Protein AF-A0A5R8YIN3-F1 (afdb_monomer_lite)

Radius of gyration: 15.57 Å; chains: 1; bounding box: 37×32×40 Å

Foldseek 3Di:
DADEEEDQADPDLVVLLVCLVPPVRHAEYEQEQDPAQQRHYPRRLLCLVSCVVSRHHYAAEGAYAECDDGTHHPQALVSLLVSLVSSQVSCVVSVPDQAAEHEYEYEDDDDDDPSNLSSLLSNQLNCLPPHSYHYEYEYAEPNVQVSSQVSCPVSCVVRVGDYHYHYPHD

InterPro domains:
  IPR015020 Rv2525c-like, glycoside hydrolase-like domain [PF08924] (24-153)
  IPR017853 Glycoside hydrolase superfamily [SSF51445] (3-149)

pLDDT: mean 93.73, std 7.0, range [52.59, 98.88]

Organism: NCBI:txid2200763

Sequence (170 aa):
MFVGFDRYGYPGDGLMQSLWNSVSDLTFVCLYLAPAPSHPNQSWMDAVPALQSMGWGLVPTYVGQQVIGNGSHTVTAEQGVADAANASTLASAAQLASGSVLYLDIENGGRMPDNQVDYVTAWIREIHSNSDYWAGVYCSRSKTAKQVADAAADVVTETGHDVATWCTGR

Secondary structure (DSSP, 8-state):
--EEE--SS---HHHHHHHHHH-TTEEEEEEE-SSBTTB---TTGGGHHHHHHHT-EEEEEEE---SSSSS----SHHHHHHHHHHHHHHHHHTTPPTT-EEEEEE---SSPPHHHHHHHHHHHHHHHHHSSSEEEEEESSHHHHHHHHHHHHHHHHHHS---EEEE---

Structure (mmCIF, N/CA/C/O backbone):
data_AF-A0A5R8YIN3-F1
#
_entry.id   AF-A0A5R8YIN3-F1
#
loop_
_atom_site.group_PDB
_atom_site.id
_atom_site.type_symbol
_atom_site.label_atom_id
_atom_site.label_alt_id
_atom_site.label_comp_id
_atom_site.label_asym_id
_atom_site.label_entity_id
_atom_site.label_seq_id
_atom_site.pdbx_PDB_ins_code
_atom_site.Cartn_x
_atom_site.Cartn_y
_atom_site.Cartn_z
_atom_site.occupancy
_atom_site.B_iso_or_equiv
_atom_site.auth_seq_id
_atom_site.auth_comp_id
_atom_site.auth_asym_id
_atom_site.auth_atom_id
_atom_site.pdbx_PDB_model_num
ATOM 1 N N . MET A 1 1 ? 4.266 -22.339 -2.161 1.00 70.44 1 MET A N 1
ATOM 2 C CA . MET A 1 1 ? 5.074 -21.257 -1.562 1.00 70.44 1 M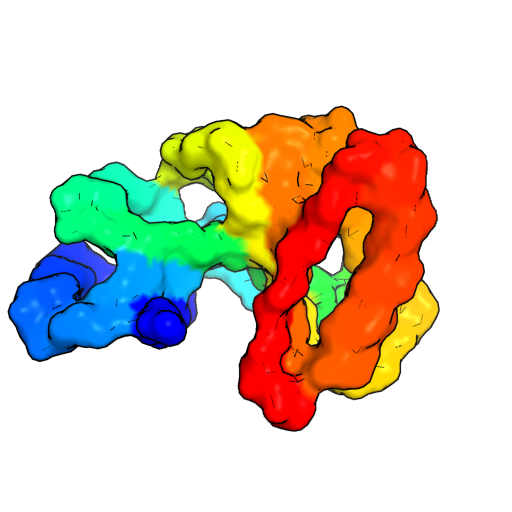ET A CA 1
ATOM 3 C C . MET A 1 1 ? 5.559 -20.402 -2.713 1.00 70.44 1 MET A C 1
ATOM 5 O O . MET A 1 1 ? 6.051 -20.981 -3.669 1.00 70.44 1 MET A O 1
ATOM 9 N N . PHE A 1 2 ? 5.348 -19.091 -2.659 1.00 85.75 2 PHE A N 1
ATOM 10 C CA . PHE A 1 2 ? 5.824 -18.145 -3.672 1.00 85.75 2 PHE A CA 1
ATOM 11 C C . PHE A 1 2 ? 7.000 -17.369 -3.083 1.00 85.75 2 PHE A C 1
ATOM 13 O O . PHE A 1 2 ? 6.957 -17.039 -1.896 1.00 85.75 2 PHE A O 1
ATOM 20 N N . VAL A 1 3 ? 8.039 -17.101 -3.874 1.00 91.88 3 VAL A N 1
ATOM 21 C CA . VAL A 1 3 ? 9.185 -16.289 -3.443 1.00 91.88 3 VAL A CA 1
ATOM 22 C C . VAL A 1 3 ? 9.150 -14.960 -4.182 1.00 91.88 3 VAL A C 1
ATOM 24 O O . VAL A 1 3 ? 8.798 -14.893 -5.361 1.00 91.88 3 VAL A O 1
ATOM 27 N N . GLY A 1 4 ? 9.509 -13.901 -3.474 1.00 93.75 4 GLY A N 1
ATOM 28 C CA . GLY A 1 4 ? 9.623 -12.563 -4.021 1.00 93.75 4 GLY A CA 1
ATOM 29 C C . GLY A 1 4 ? 10.687 -11.772 -3.284 1.00 93.75 4 GLY A C 1
ATOM 30 O O . GLY A 1 4 ? 11.385 -12.308 -2.419 1.00 93.75 4 GLY A O 1
ATOM 31 N N . PHE A 1 5 ? 10.822 -10.503 -3.646 1.00 95.12 5 PHE A N 1
ATOM 32 C CA . PHE A 1 5 ? 11.777 -9.598 -3.020 1.00 95.12 5 PHE A CA 1
ATOM 33 C C . PHE A 1 5 ? 11.249 -8.165 -2.988 1.00 95.12 5 PHE A C 1
ATOM 35 O O . PHE A 1 5 ? 10.332 -7.799 -3.723 1.00 95.12 5 PHE A O 1
ATOM 42 N N . ASP A 1 6 ? 11.880 -7.345 -2.162 1.00 95.00 6 ASP A N 1
ATOM 43 C CA . ASP A 1 6 ? 11.737 -5.898 -2.148 1.00 95.00 6 ASP A CA 1
ATOM 44 C C . ASP A 1 6 ? 13.111 -5.238 -2.312 1.00 95.00 6 ASP A C 1
ATOM 46 O O . ASP A 1 6 ? 14.162 -5.846 -2.082 1.00 95.00 6 ASP A O 1
ATOM 50 N N . ARG A 1 7 ? 13.111 -3.983 -2.763 1.00 96.06 7 ARG A N 1
ATOM 51 C CA . ARG A 1 7 ? 14.261 -3.086 -2.640 1.00 96.06 7 ARG A CA 1
ATOM 52 C C . ARG A 1 7 ? 13.810 -1.637 -2.762 1.00 96.06 7 ARG A C 1
ATOM 54 O O . ARG A 1 7 ? 12.832 -1.327 -3.436 1.00 96.06 7 ARG A O 1
ATOM 61 N N . TYR A 1 8 ? 14.608 -0.740 -2.194 1.00 96.25 8 TYR A N 1
ATOM 62 C CA . TYR A 1 8 ? 14.266 0.676 -2.058 1.00 96.25 8 TYR A CA 1
ATOM 63 C C . TYR A 1 8 ? 13.842 1.397 -3.354 1.00 96.25 8 TYR A C 1
ATOM 65 O O . TYR A 1 8 ? 12.935 2.211 -3.320 1.00 96.25 8 TYR A O 1
ATOM 73 N N . GLY A 1 9 ? 14.490 1.144 -4.493 1.00 97.31 9 GLY A N 1
ATOM 74 C CA . GLY A 1 9 ? 14.129 1.781 -5.768 1.00 97.31 9 GLY A CA 1
ATOM 75 C C . GLY A 1 9 ? 13.913 0.754 -6.867 1.00 97.31 9 GLY A C 1
ATOM 76 O O . GLY A 1 9 ? 14.248 -0.414 -6.693 1.00 97.31 9 GLY A O 1
ATOM 77 N N . TYR A 1 10 ? 13.424 1.171 -8.024 1.00 98.06 10 TYR A N 1
ATOM 78 C CA . TYR A 1 10 ? 13.337 0.310 -9.195 1.00 98.06 10 TYR A CA 1
ATOM 79 C C . TYR A 1 10 ? 14.729 0.087 -9.804 1.00 98.06 10 TYR A C 1
ATOM 81 O O . TYR A 1 10 ? 15.504 1.041 -9.919 1.00 98.06 10 TYR A O 1
ATOM 89 N N . PRO A 1 11 ? 15.139 -1.158 -10.115 1.00 97.81 11 PRO A N 1
ATOM 90 C CA . PRO A 1 11 ? 16.485 -1.410 -10.636 1.00 97.81 11 PRO A CA 1
ATOM 91 C C . PRO A 1 11 ? 16.596 -1.248 -12.154 1.00 97.81 11 PRO A C 1
ATOM 93 O O . PRO A 1 11 ? 17.700 -1.354 -12.686 1.00 97.81 11 PRO A O 1
ATOM 96 N N . GLY A 1 12 ? 15.478 -1.000 -12.838 1.00 98.19 12 GLY A N 1
ATOM 97 C CA . GLY A 1 12 ? 15.398 -0.973 -14.291 1.00 98.19 12 GLY A CA 1
ATOM 98 C C . GLY A 1 12 ? 15.002 -2.324 -14.887 1.00 98.19 12 GLY A C 1
ATOM 99 O O . GLY A 1 12 ? 15.340 -3.392 -14.362 1.00 98.19 12 GLY A O 1
ATOM 100 N N . ASP A 1 13 ? 14.330 -2.256 -16.032 1.00 98.38 13 ASP A N 1
ATOM 101 C CA . ASP A 1 13 ? 13.749 -3.393 -16.749 1.00 98.38 13 ASP A CA 1
ATOM 102 C C . ASP A 1 13 ? 14.772 -4.491 -17.047 1.00 98.38 13 ASP A C 1
ATOM 104 O O . ASP A 1 13 ? 14.473 -5.674 -16.922 1.00 98.38 13 ASP A O 1
ATOM 108 N N . GLY A 1 14 ? 16.009 -4.117 -17.394 1.00 98.12 14 GLY A N 1
ATOM 109 C CA . GLY A 1 14 ? 17.063 -5.075 -17.732 1.00 98.12 14 GLY A CA 1
ATOM 110 C C . GLY A 1 14 ? 17.420 -6.015 -16.577 1.00 98.12 14 GLY A C 1
ATOM 111 O O . GLY A 1 14 ? 17.599 -7.218 -16.797 1.00 98.12 14 GLY A O 1
ATOM 112 N N . LEU A 1 15 ? 17.480 -5.502 -15.339 1.00 97.50 15 LEU A N 1
ATOM 113 C CA . LEU A 1 15 ? 17.718 -6.355 -14.172 1.00 97.50 15 LEU A CA 1
ATOM 114 C C . LEU A 1 15 ? 16.481 -7.200 -13.860 1.00 97.50 15 LEU A C 1
ATOM 116 O O . LEU A 1 15 ? 16.623 -8.392 -13.607 1.00 97.50 15 LEU A O 1
ATOM 120 N N . MET A 1 16 ? 15.283 -6.613 -13.928 1.00 98.00 16 MET A N 1
ATOM 121 C CA . MET A 1 16 ? 14.031 -7.336 -13.676 1.00 98.00 16 MET A CA 1
ATOM 122 C C . MET A 1 16 ? 13.826 -8.494 -14.657 1.00 98.00 16 MET A C 1
ATOM 124 O O . MET A 1 16 ? 13.485 -9.599 -14.241 1.00 98.00 16 MET A O 1
ATOM 128 N N . GLN A 1 17 ? 14.111 -8.275 -15.941 1.00 97.75 17 GLN A N 1
ATOM 129 C CA . GLN A 1 17 ? 14.054 -9.304 -16.975 1.00 97.75 17 GLN A CA 1
ATOM 130 C C . GLN A 1 17 ? 15.111 -10.389 -16.753 1.00 97.75 17 GLN A C 1
ATOM 132 O O . GLN A 1 17 ? 14.831 -11.573 -16.941 1.00 97.75 17 GLN A O 1
ATOM 137 N N . SER A 1 18 ? 16.324 -9.998 -16.346 1.00 97.25 18 SER A N 1
ATOM 138 C CA . SER A 1 18 ? 17.390 -10.954 -16.036 1.00 97.25 18 SER A CA 1
ATOM 139 C C . SER A 1 18 ? 16.988 -11.853 -14.869 1.00 97.25 18 SER A C 1
ATOM 141 O O . SER A 1 18 ? 17.080 -13.069 -14.998 1.00 97.25 18 SER A O 1
ATOM 143 N N . LEU A 1 19 ? 16.470 -11.271 -13.781 1.00 96.31 19 LEU A N 1
ATOM 144 C CA . LEU A 1 19 ? 15.990 -12.011 -12.612 1.00 96.31 19 LEU A CA 1
ATOM 145 C C . LEU A 1 19 ? 14.858 -12.975 -12.971 1.00 96.31 19 LEU A C 1
ATOM 147 O O . LEU A 1 19 ? 14.928 -14.140 -12.586 1.00 96.31 19 LEU A O 1
ATOM 151 N N . TRP A 1 20 ? 13.874 -12.515 -13.748 1.00 95.62 20 TRP A N 1
ATOM 152 C CA . TRP A 1 20 ? 12.762 -13.346 -14.214 1.00 95.62 20 TRP A CA 1
ATOM 153 C C . TRP A 1 20 ? 13.242 -14.570 -15.006 1.00 95.62 20 TRP A C 1
ATOM 155 O O . TRP A 1 20 ? 12.746 -15.677 -14.829 1.00 95.62 20 TRP A O 1
ATOM 165 N N . ASN A 1 21 ? 14.257 -14.387 -15.852 1.00 95.19 21 ASN A N 1
ATOM 166 C CA . ASN A 1 21 ? 14.794 -15.464 -16.680 1.00 95.19 21 ASN A CA 1
ATOM 167 C C . ASN A 1 21 ? 15.743 -16.400 -15.918 1.00 95.19 21 ASN A C 1
ATOM 169 O O . ASN A 1 21 ? 15.880 -17.563 -16.297 1.00 95.19 21 ASN A O 1
ATOM 173 N N . SER A 1 22 ? 16.453 -15.900 -14.900 1.00 94.19 22 SER A N 1
ATOM 174 C CA . SER A 1 22 ? 17.545 -16.638 -14.253 1.00 94.19 22 SER A CA 1
ATOM 175 C C . SER A 1 22 ? 17.193 -17.254 -12.901 1.00 94.19 22 SER A C 1
ATOM 177 O O . SER A 1 22 ? 17.938 -18.114 -12.435 1.00 94.19 22 SER A O 1
ATOM 179 N N . VAL A 1 23 ? 16.119 -16.811 -12.239 1.00 90.31 23 VAL A N 1
ATOM 180 C CA . VAL A 1 23 ? 15.758 -17.264 -10.887 1.00 90.31 23 VAL A CA 1
ATOM 181 C C . VAL A 1 23 ? 14.345 -17.845 -10.893 1.00 90.31 23 VAL A C 1
ATOM 183 O O . VAL A 1 23 ? 13.371 -17.120 -10.726 1.00 90.31 23 VAL A O 1
ATOM 186 N N . SER A 1 24 ? 14.241 -19.168 -11.060 1.00 81.06 24 SER A N 1
ATOM 187 C CA . SER A 1 24 ? 12.970 -19.881 -11.286 1.00 81.06 24 SER A CA 1
ATOM 188 C C . SER A 1 24 ? 11.907 -19.695 -10.203 1.00 81.06 24 SER A C 1
ATOM 190 O O . SER A 1 24 ? 10.725 -19.878 -10.476 1.00 81.06 24 SER A O 1
ATOM 192 N N . ASP A 1 25 ? 12.319 -19.363 -8.981 1.00 88.94 25 ASP A N 1
ATOM 193 C CA . ASP A 1 25 ? 11.422 -19.335 -7.825 1.00 88.94 25 ASP A CA 1
ATOM 194 C C . ASP A 1 25 ? 10.902 -17.920 -7.521 1.00 88.94 25 ASP A C 1
ATOM 196 O O . ASP A 1 25 ? 9.945 -17.771 -6.755 1.00 88.94 25 ASP A O 1
ATOM 200 N N . LEU A 1 26 ? 11.505 -16.878 -8.115 1.00 93.81 26 LEU A N 1
ATOM 201 C CA . LEU A 1 26 ? 11.050 -15.499 -7.951 1.00 93.81 26 LEU A CA 1
ATOM 202 C C . LEU A 1 26 ? 9.825 -15.244 -8.824 1.00 93.81 26 LEU A C 1
ATOM 204 O O . LEU A 1 26 ? 9.869 -15.346 -10.044 1.00 93.81 26 LEU A O 1
ATOM 208 N N . THR A 1 27 ? 8.726 -14.889 -8.171 1.00 94.81 27 THR A N 1
ATOM 209 C CA . THR A 1 27 ? 7.401 -14.788 -8.795 1.00 94.81 27 THR A CA 1
ATOM 210 C C . THR A 1 27 ? 6.721 -13.454 -8.533 1.00 94.81 27 THR A C 1
ATOM 212 O O . THR A 1 27 ? 5.840 -13.071 -9.297 1.00 94.81 27 THR A O 1
ATOM 215 N N . PHE A 1 28 ? 7.127 -12.722 -7.491 1.00 96.19 28 PHE A N 1
ATOM 216 C CA . PHE A 1 28 ? 6.564 -11.412 -7.181 1.00 96.19 28 PHE A CA 1
ATOM 217 C C . PHE A 1 28 ? 7.605 -10.413 -6.672 1.00 96.19 28 PHE A C 1
ATOM 219 O O . PHE A 1 28 ? 8.693 -10.789 -6.230 1.00 96.19 28 PHE A O 1
ATOM 226 N N . VAL A 1 29 ? 7.246 -9.133 -6.711 1.00 96.88 29 VAL A N 1
ATOM 227 C CA . VAL A 1 29 ? 8.041 -8.028 -6.168 1.00 96.88 29 VAL A CA 1
ATOM 228 C C . VAL A 1 29 ? 7.162 -7.081 -5.352 1.00 96.88 29 VAL A C 1
ATOM 230 O O . VAL A 1 29 ? 6.000 -6.854 -5.700 1.00 96.88 29 VAL A O 1
ATOM 233 N N . CYS A 1 30 ? 7.707 -6.517 -4.272 1.00 96.38 30 CYS A N 1
ATOM 234 C CA . CYS A 1 30 ? 7.078 -5.380 -3.601 1.00 96.38 30 CYS A CA 1
ATOM 235 C C . CYS A 1 30 ? 7.123 -4.155 -4.514 1.00 96.38 30 CYS A C 1
ATOM 237 O O . CYS A 1 30 ? 8.196 -3.679 -4.885 1.00 96.38 30 CYS A O 1
ATOM 239 N N . LEU A 1 31 ? 5.948 -3.636 -4.847 1.00 97.81 31 LEU A N 1
ATOM 240 C CA . LEU A 1 31 ? 5.771 -2.404 -5.594 1.00 97.81 31 LEU A CA 1
ATOM 241 C C . LEU A 1 31 ? 5.504 -1.276 -4.596 1.00 97.81 31 LEU A C 1
ATOM 243 O O . LEU A 1 31 ? 4.385 -1.145 -4.101 1.00 97.81 31 LEU A O 1
ATOM 247 N N . TYR A 1 32 ? 6.512 -0.457 -4.299 1.00 98.25 32 TYR A N 1
ATOM 248 C CA . TYR A 1 32 ? 6.307 0.675 -3.399 1.00 98.25 32 TYR A CA 1
ATOM 249 C C . TYR A 1 32 ? 5.426 1.749 -4.048 1.00 98.25 32 TYR A C 1
ATOM 251 O O . TYR A 1 32 ? 5.782 2.324 -5.078 1.00 98.25 32 TYR A O 1
ATOM 259 N N . LEU A 1 33 ? 4.283 2.021 -3.418 1.00 98.62 33 LEU A N 1
ATOM 260 C CA . LEU A 1 33 ? 3.415 3.149 -3.738 1.00 98.62 33 LEU A CA 1
ATOM 261 C C . LEU A 1 33 ? 4.011 4.402 -3.102 1.00 98.62 33 LEU A C 1
ATOM 263 O O . LEU A 1 33 ? 4.202 4.453 -1.886 1.00 98.62 33 LEU A O 1
ATOM 267 N N . ALA A 1 34 ? 4.319 5.404 -3.920 1.00 98.06 34 ALA A N 1
ATOM 268 C CA . ALA A 1 34 ? 4.998 6.608 -3.468 1.00 98.06 34 ALA A CA 1
ATOM 269 C C . ALA A 1 34 ? 4.552 7.855 -4.254 1.00 98.06 34 ALA A C 1
ATOM 271 O O . ALA A 1 34 ? 4.189 7.739 -5.418 1.00 98.06 34 ALA A O 1
ATOM 272 N N . PRO A 1 35 ? 4.630 9.063 -3.669 1.00 97.94 35 PRO A N 1
ATOM 273 C CA . PRO A 1 35 ? 5.223 9.361 -2.368 1.00 97.94 35 PRO A CA 1
ATOM 274 C C . PRO A 1 35 ? 4.345 8.895 -1.198 1.00 97.94 35 PRO A C 1
ATOM 276 O O . PRO A 1 35 ? 3.154 9.194 -1.135 1.00 97.94 35 PRO A O 1
ATOM 279 N N . ALA A 1 36 ? 4.970 8.185 -0.260 1.00 97.62 36 ALA A N 1
ATOM 280 C CA . ALA A 1 36 ? 4.390 7.771 1.013 1.00 97.62 36 ALA A CA 1
ATOM 281 C C . ALA A 1 36 ? 5.175 8.410 2.179 1.00 97.62 36 ALA A C 1
ATOM 283 O O . ALA A 1 36 ? 6.348 8.762 1.998 1.00 97.62 36 ALA A O 1
ATOM 284 N N . PRO A 1 37 ? 4.581 8.543 3.381 1.00 96.56 37 PRO A N 1
ATOM 285 C CA . PRO A 1 37 ? 5.184 9.246 4.513 1.00 96.56 37 PRO A CA 1
ATOM 286 C C . PRO A 1 37 ? 6.595 8.780 4.869 1.00 96.56 37 PRO A C 1
ATOM 288 O O . PRO A 1 37 ? 7.453 9.600 5.189 1.00 96.56 37 PRO A O 1
ATOM 291 N N . SER A 1 38 ? 6.843 7.472 4.786 1.00 97.19 38 SER A N 1
ATOM 292 C CA . SER A 1 38 ? 8.137 6.870 5.119 1.00 97.19 38 SER A CA 1
ATOM 293 C C . SER A 1 38 ? 8.860 6.292 3.896 1.00 97.19 38 SER A C 1
ATOM 295 O O . SER A 1 38 ? 9.882 5.623 4.045 1.00 97.19 38 SER A O 1
ATOM 297 N N . HIS A 1 39 ? 8.374 6.569 2.678 1.00 96.81 39 HIS A N 1
ATOM 298 C CA . HIS A 1 39 ? 9.017 6.153 1.430 1.00 96.81 39 HIS A CA 1
ATOM 299 C C . HIS A 1 39 ? 8.742 7.146 0.282 1.00 96.81 39 HIS A C 1
ATOM 301 O O . HIS A 1 39 ? 7.718 7.059 -0.397 1.00 96.81 39 HIS A O 1
ATOM 307 N N . PRO A 1 40 ? 9.660 8.097 0.019 1.00 96.44 40 PRO A N 1
ATOM 308 C CA . PRO A 1 40 ? 9.444 9.135 -0.992 1.00 96.44 40 PRO A CA 1
ATOM 309 C C . PRO A 1 40 ? 9.823 8.710 -2.422 1.00 96.44 40 PRO A C 1
ATOM 311 O O . PRO A 1 40 ? 9.620 9.482 -3.357 1.00 96.44 40 PRO A O 1
ATOM 314 N N . ASN A 1 41 ? 10.427 7.532 -2.611 1.00 97.25 41 ASN A N 1
ATOM 315 C CA . ASN A 1 41 ? 10.962 7.115 -3.904 1.00 97.25 41 ASN A CA 1
ATOM 316 C C . ASN A 1 41 ? 9.852 6.594 -4.833 1.00 97.25 41 ASN A C 1
ATOM 318 O O . ASN A 1 41 ? 9.244 5.571 -4.558 1.00 97.25 41 ASN A O 1
ATOM 322 N N . GLN A 1 42 ? 9.642 7.273 -5.961 1.00 97.31 42 GLN A N 1
ATOM 323 C CA . GLN A 1 42 ? 8.550 7.001 -6.909 1.00 97.31 42 GLN A CA 1
ATOM 324 C C . GLN A 1 42 ? 8.936 6.070 -8.069 1.00 97.31 42 GLN A C 1
ATOM 326 O O . GLN A 1 42 ? 8.123 5.799 -8.944 1.00 97.31 42 GLN A O 1
ATOM 331 N N . SER A 1 43 ? 10.173 5.565 -8.099 1.00 97.19 43 SER A N 1
ATOM 332 C CA . SER A 1 43 ? 10.728 4.888 -9.284 1.00 97.19 43 SER A CA 1
ATOM 333 C C . SER A 1 43 ? 10.035 3.578 -9.677 1.00 97.19 43 SER A C 1
ATOM 335 O O . SER A 1 43 ? 10.252 3.100 -10.785 1.00 97.19 43 SER A O 1
ATOM 337 N N . TRP A 1 44 ? 9.226 2.989 -8.794 1.00 98.25 44 TRP A N 1
ATOM 338 C CA . TRP A 1 44 ? 8.535 1.722 -9.038 1.00 98.25 44 TRP A CA 1
ATOM 339 C C . TRP A 1 44 ? 7.247 1.860 -9.853 1.00 98.25 44 TRP A C 1
ATOM 341 O O . TRP A 1 44 ? 6.934 0.961 -10.630 1.00 98.25 44 TRP A O 1
ATOM 351 N N . MET A 1 45 ? 6.494 2.950 -9.684 1.00 97.81 45 MET A N 1
ATOM 352 C CA . MET A 1 45 ? 5.120 3.036 -10.198 1.00 97.81 45 MET A CA 1
ATOM 353 C C . MET A 1 45 ? 5.058 3.044 -11.728 1.00 97.81 45 MET A C 1
ATOM 355 O O . MET A 1 45 ? 4.251 2.324 -12.309 1.00 97.81 45 MET A O 1
ATOM 359 N N . ASP A 1 46 ? 5.969 3.761 -12.385 1.00 96.19 46 ASP A N 1
ATOM 360 C CA . ASP A 1 46 ? 6.022 3.817 -13.852 1.00 96.19 46 ASP A CA 1
ATOM 361 C C . ASP A 1 46 ? 6.419 2.470 -14.487 1.00 96.19 46 ASP A C 1
ATOM 363 O O . ASP A 1 46 ? 6.180 2.238 -15.672 1.00 96.19 46 ASP A O 1
ATOM 367 N N . ALA A 1 47 ? 7.003 1.554 -13.706 1.00 97.38 47 ALA A N 1
ATOM 368 C CA . ALA A 1 47 ? 7.439 0.245 -14.180 1.00 97.38 47 ALA A CA 1
ATOM 369 C C . ALA A 1 47 ? 6.327 -0.817 -14.186 1.00 97.38 47 ALA A C 1
ATOM 371 O O . ALA A 1 47 ? 6.557 -1.925 -14.677 1.00 97.38 47 ALA A O 1
ATOM 372 N N . VAL A 1 48 ? 5.130 -0.520 -13.659 1.00 97.81 48 VAL A N 1
ATOM 373 C CA . VAL A 1 48 ? 4.035 -1.501 -13.545 1.00 97.81 48 VAL A CA 1
ATOM 374 C C . VAL A 1 48 ? 3.705 -2.189 -14.878 1.00 97.81 48 VAL A C 1
ATOM 376 O O . VAL A 1 48 ? 3.701 -3.425 -14.891 1.00 97.81 48 VAL A O 1
ATOM 379 N N . PRO A 1 49 ? 3.520 -1.478 -16.012 1.00 96.75 49 PRO A N 1
ATOM 380 C CA . PRO A 1 49 ? 3.210 -2.134 -17.285 1.00 96.75 49 PRO A CA 1
ATOM 381 C C . PRO A 1 49 ? 4.319 -3.086 -17.755 1.00 96.75 49 PRO A C 1
ATOM 383 O O . PRO A 1 49 ? 4.042 -4.190 -18.227 1.00 96.75 49 PRO A O 1
ATOM 386 N N . ALA A 1 50 ? 5.586 -2.687 -17.591 1.00 97.69 50 ALA A N 1
ATOM 387 C CA . ALA A 1 50 ? 6.732 -3.510 -17.965 1.00 97.69 50 ALA A CA 1
ATOM 388 C C . ALA A 1 50 ? 6.804 -4.776 -17.098 1.00 97.69 50 ALA A C 1
ATOM 390 O O . ALA A 1 50 ? 6.914 -5.881 -17.630 1.00 97.69 50 ALA A O 1
ATOM 391 N N . LEU A 1 51 ? 6.655 -4.638 -15.778 1.00 97.94 51 LEU A N 1
ATOM 392 C CA . LEU A 1 51 ? 6.665 -5.760 -14.838 1.00 97.94 51 LEU A CA 1
ATOM 393 C C . LEU A 1 51 ? 5.544 -6.766 -15.120 1.00 97.94 51 LEU A C 1
ATOM 395 O O . LEU A 1 51 ? 5.802 -7.970 -15.175 1.00 97.94 51 LEU A O 1
ATOM 399 N N . GLN A 1 52 ? 4.327 -6.279 -15.369 1.00 96.81 52 GLN A N 1
ATOM 400 C CA . GLN A 1 52 ? 3.194 -7.124 -15.750 1.00 96.81 52 GLN A CA 1
ATOM 401 C C . GLN A 1 52 ? 3.456 -7.860 -17.069 1.00 96.81 52 GLN A C 1
ATOM 403 O O . GLN A 1 52 ? 3.177 -9.053 -17.163 1.00 96.81 52 GLN A O 1
ATOM 408 N N . SER A 1 53 ? 4.047 -7.190 -18.067 1.00 97.06 53 SER A N 1
ATOM 409 C CA . SER A 1 53 ? 4.384 -7.821 -19.352 1.00 97.06 53 SER A CA 1
ATOM 410 C C . SER A 1 53 ? 5.445 -8.923 -19.232 1.00 97.06 53 SER A C 1
ATOM 412 O O . SER A 1 53 ? 5.404 -9.895 -19.983 1.00 97.06 53 SER A O 1
ATOM 414 N N . MET A 1 54 ? 6.366 -8.800 -18.268 1.00 97.00 54 MET A N 1
ATOM 415 C CA . MET A 1 54 ? 7.357 -9.836 -17.959 1.00 97.00 54 MET A CA 1
ATOM 416 C C . MET A 1 54 ? 6.726 -11.037 -17.244 1.00 97.00 54 MET A C 1
ATOM 418 O O . MET A 1 54 ? 7.234 -12.145 -17.376 1.00 97.00 54 MET A O 1
ATOM 422 N N . GLY A 1 55 ? 5.625 -10.825 -16.516 1.00 95.62 55 GLY A N 1
ATOM 423 C CA . GLY A 1 55 ? 4.932 -11.847 -15.728 1.00 95.62 55 GLY A CA 1
ATOM 424 C C . GLY A 1 55 ? 5.110 -11.714 -14.214 1.00 95.62 55 GLY A C 1
ATOM 425 O O . GLY A 1 55 ? 4.655 -12.588 -13.477 1.00 95.62 55 GLY A O 1
ATOM 426 N N . TRP A 1 56 ? 5.733 -10.633 -13.732 1.00 97.56 56 TRP A N 1
ATOM 427 C CA . TRP A 1 56 ? 5.897 -10.401 -12.297 1.00 97.56 56 TRP A CA 1
ATOM 428 C C . TRP A 1 56 ? 4.545 -10.220 -11.603 1.00 97.56 56 TRP A C 1
ATOM 430 O O . TRP A 1 56 ? 3.746 -9.360 -11.976 1.00 97.56 56 TRP A O 1
ATOM 440 N N . GLY A 1 57 ? 4.330 -10.971 -10.522 1.00 96.88 57 GLY A N 1
ATOM 441 C CA . GLY A 1 57 ? 3.341 -10.618 -9.513 1.00 96.88 57 GLY A CA 1
ATOM 442 C C . GLY A 1 57 ? 3.753 -9.333 -8.793 1.00 96.88 57 GLY A C 1
ATOM 443 O O . GLY A 1 57 ? 4.934 -9.108 -8.521 1.00 96.88 57 GLY A O 1
ATOM 444 N N . LEU A 1 58 ? 2.783 -8.486 -8.468 1.00 97.62 58 LEU A N 1
ATOM 445 C CA . LEU A 1 58 ? 3.024 -7.226 -7.771 1.00 97.62 58 LEU A CA 1
ATOM 446 C C . LEU A 1 58 ? 2.371 -7.278 -6.396 1.00 97.62 58 LEU A C 1
ATOM 448 O O . LEU A 1 58 ? 1.213 -7.674 -6.275 1.00 97.62 58 LEU A O 1
ATOM 452 N N . VAL A 1 59 ? 3.113 -6.855 -5.377 1.00 97.19 59 VAL A N 1
ATOM 453 C CA . VAL A 1 59 ? 2.601 -6.641 -4.021 1.00 97.19 59 VAL A CA 1
ATOM 454 C C . VAL A 1 59 ? 2.670 -5.141 -3.741 1.00 97.19 59 VAL A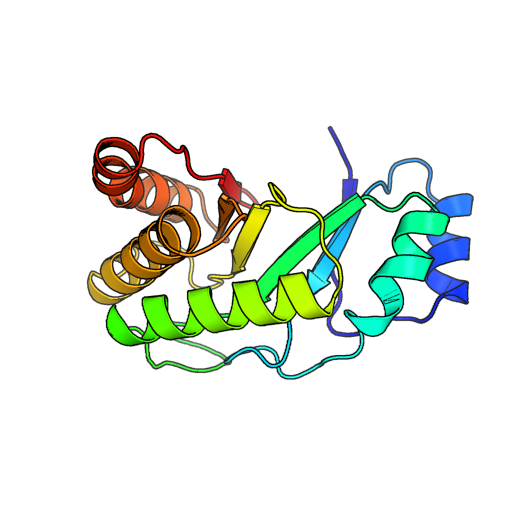 C 1
ATOM 456 O O . VAL A 1 59 ? 3.746 -4.648 -3.407 1.00 97.19 59 VAL A O 1
ATOM 459 N N . PRO A 1 60 ? 1.577 -4.388 -3.957 1.00 98.19 60 PRO A N 1
ATOM 460 C CA . PRO A 1 60 ? 1.538 -2.955 -3.695 1.00 98.19 60 PRO A CA 1
ATOM 461 C C . PRO A 1 60 ? 1.732 -2.680 -2.205 1.00 98.19 60 PRO A C 1
ATOM 463 O O . PRO A 1 60 ? 0.942 -3.139 -1.379 1.00 98.19 60 PRO A O 1
ATOM 466 N N . THR A 1 61 ? 2.767 -1.918 -1.873 1.00 98.44 61 THR A N 1
ATOM 467 C CA . THR A 1 61 ? 3.178 -1.660 -0.492 1.00 98.44 61 THR A CA 1
ATOM 468 C C . THR A 1 61 ? 3.285 -0.161 -0.254 1.00 98.44 61 THR A C 1
ATOM 470 O O . THR A 1 61 ? 4.023 0.539 -0.948 1.00 98.44 61 THR A O 1
ATOM 473 N N . TYR A 1 62 ? 2.564 0.343 0.740 1.00 98.62 62 TYR A N 1
ATOM 474 C CA . TYR A 1 62 ? 2.574 1.739 1.154 1.00 98.62 62 TYR A CA 1
ATOM 475 C C . TYR A 1 62 ? 3.286 1.872 2.501 1.00 98.62 62 TYR A C 1
ATOM 477 O O . TYR A 1 62 ? 2.797 1.387 3.523 1.00 98.62 62 TYR A O 1
ATOM 485 N N . VAL A 1 63 ? 4.445 2.538 2.517 1.00 97.69 63 VAL A N 1
ATOM 486 C CA . VAL A 1 63 ? 5.231 2.713 3.749 1.00 97.69 63 VAL A CA 1
ATOM 487 C C . VAL A 1 63 ? 4.694 3.896 4.543 1.00 97.69 63 VAL A C 1
ATOM 489 O O . VAL A 1 63 ? 5.069 5.055 4.328 1.00 97.69 63 VAL A O 1
ATOM 492 N N . GLY A 1 64 ? 3.767 3.573 5.439 1.00 95.25 64 GLY A N 1
ATOM 493 C CA . GLY A 1 64 ? 3.010 4.528 6.231 1.00 95.25 64 GLY A CA 1
ATOM 494 C C . GLY A 1 64 ? 3.781 5.098 7.419 1.00 95.25 64 GLY A C 1
ATOM 495 O O . GLY A 1 64 ? 5.017 5.142 7.460 1.00 95.25 64 GLY A O 1
ATOM 496 N N . GLN A 1 65 ? 3.022 5.559 8.403 1.00 97.62 65 GLN A N 1
ATOM 497 C CA . GLN A 1 65 ? 3.534 6.168 9.626 1.00 97.62 65 GLN A CA 1
ATOM 498 C C . GLN A 1 65 ? 4.112 5.100 10.557 1.00 97.62 65 GLN A C 1
ATOM 500 O O . GLN A 1 65 ? 3.524 4.037 10.756 1.00 97.62 65 GLN A O 1
ATOM 505 N N . GLN A 1 66 ? 5.252 5.408 11.163 1.00 96.00 66 GLN A N 1
ATOM 506 C CA . GLN A 1 66 ? 5.927 4.565 12.140 1.00 96.00 66 GLN A CA 1
ATOM 507 C C . GLN A 1 66 ? 5.772 5.196 13.527 1.00 96.00 66 GLN A C 1
ATOM 509 O O . GLN A 1 66 ? 5.865 6.405 13.690 1.00 96.00 66 GLN A O 1
ATOM 514 N N . VAL A 1 67 ? 5.569 4.397 14.564 1.00 95.12 67 VAL A N 1
ATOM 515 C CA . VAL A 1 67 ? 5.578 4.842 15.965 1.00 95.12 67 VAL A CA 1
ATOM 516 C C . VAL A 1 67 ? 6.957 5.368 16.375 1.00 95.12 67 VAL A C 1
ATOM 518 O O . VAL A 1 67 ? 7.050 6.374 17.072 1.00 95.12 67 VAL A O 1
ATOM 521 N N . ILE A 1 68 ? 8.030 4.688 15.960 1.00 93.06 68 ILE A N 1
ATOM 522 C CA . ILE A 1 68 ? 9.423 5.038 16.280 1.00 93.06 68 ILE A CA 1
ATOM 523 C C . ILE A 1 68 ? 10.366 4.683 15.126 1.00 93.06 68 ILE A C 1
ATOM 525 O O . ILE A 1 68 ? 10.021 3.909 14.235 1.00 93.06 68 ILE A O 1
ATOM 529 N N . GLY A 1 69 ? 11.609 5.159 15.205 1.00 91.44 69 GLY A N 1
ATOM 530 C CA . GLY A 1 69 ? 12.667 4.808 14.258 1.00 91.44 69 GLY A CA 1
ATOM 531 C C . GLY A 1 69 ? 12.719 5.773 13.081 1.00 91.44 69 GLY A C 1
ATOM 532 O O . GLY A 1 69 ? 12.501 6.964 13.258 1.00 91.44 69 GLY A O 1
ATOM 533 N N . ASN A 1 70 ? 13.051 5.270 11.896 1.00 90.44 70 ASN A N 1
ATOM 534 C CA . ASN A 1 70 ? 13.104 6.091 10.689 1.00 90.44 70 ASN A CA 1
ATOM 535 C C . ASN A 1 70 ? 11.704 6.254 10.083 1.00 90.44 70 ASN A C 1
ATOM 537 O O . ASN A 1 70 ? 10.905 5.321 10.126 1.00 90.44 70 ASN A O 1
ATOM 541 N N . GLY A 1 71 ? 11.454 7.398 9.446 1.00 93.38 71 GLY A N 1
ATOM 542 C CA . GLY A 1 71 ? 10.211 7.677 8.729 1.00 93.38 71 GLY A CA 1
ATOM 543 C C . GLY A 1 71 ? 9.396 8.792 9.372 1.00 93.38 71 GLY A C 1
ATOM 544 O O . GLY A 1 71 ? 9.912 9.594 10.147 1.00 93.38 71 GLY A O 1
ATOM 545 N N . SER A 1 72 ? 8.124 8.857 8.999 1.00 96.88 72 SER A N 1
ATOM 546 C CA . SER A 1 72 ? 7.160 9.803 9.558 1.00 96.88 72 SER A CA 1
ATOM 547 C C . SER A 1 72 ? 6.450 9.202 10.777 1.00 96.88 72 SER A C 1
ATOM 549 O O . SER A 1 72 ? 6.287 7.985 10.853 1.00 96.88 72 SER A O 1
ATOM 551 N N . HIS A 1 73 ? 6.025 10.045 11.726 1.00 97.25 73 HIS A N 1
ATOM 552 C CA . HIS A 1 73 ? 5.524 9.618 13.044 1.00 97.25 73 HIS A CA 1
ATOM 553 C C . HIS A 1 73 ? 4.129 10.146 13.403 1.00 97.25 73 HIS A C 1
ATOM 555 O O . HIS A 1 73 ? 3.743 10.175 14.573 1.00 97.25 73 HIS A O 1
ATOM 561 N N . THR A 1 74 ? 3.349 10.560 12.408 1.00 97.75 74 THR A N 1
ATOM 562 C CA . THR A 1 74 ? 1.982 11.058 12.603 1.00 97.75 74 THR A CA 1
ATOM 563 C C . THR A 1 74 ? 1.014 9.881 12.716 1.00 97.75 74 THR A C 1
ATOM 565 O O . THR A 1 74 ? 0.239 9.607 11.812 1.00 97.75 74 THR A O 1
ATOM 568 N N . VAL A 1 75 ? 1.085 9.127 13.811 1.00 97.38 75 VAL A N 1
ATOM 569 C CA . VAL A 1 75 ? 0.285 7.904 13.990 1.00 97.38 75 VAL A CA 1
ATOM 570 C C . VAL A 1 75 ? -1.050 8.243 14.667 1.00 97.38 75 VAL A C 1
ATOM 572 O O . VAL A 1 75 ? -1.147 8.204 15.897 1.00 97.38 75 VAL A O 1
ATOM 575 N N . THR A 1 76 ? -2.059 8.610 13.868 1.00 98.38 76 THR A N 1
ATOM 576 C CA . THR A 1 76 ? -3.445 8.889 14.307 1.00 98.38 76 THR A CA 1
ATOM 577 C C . THR A 1 76 ? -4.465 8.274 13.346 1.00 98.38 76 THR A C 1
ATOM 579 O O . THR A 1 76 ? -4.137 8.002 12.193 1.00 98.38 76 THR A O 1
ATOM 582 N N . ALA A 1 77 ? -5.717 8.091 13.776 1.00 98.44 77 ALA A N 1
ATOM 583 C CA . ALA A 1 77 ? -6.783 7.580 12.908 1.00 98.44 77 ALA A CA 1
ATOM 584 C C . ALA A 1 77 ? -7.004 8.457 11.660 1.00 98.44 77 ALA A C 1
ATOM 586 O O . ALA A 1 77 ? -7.142 7.943 10.552 1.00 98.44 77 ALA A O 1
ATOM 587 N N . GLU A 1 78 ? -6.975 9.784 11.815 1.00 98.69 78 GLU A N 1
ATOM 588 C CA . GLU A 1 78 ? -7.154 10.736 10.712 1.00 98.69 78 GLU A CA 1
ATOM 589 C C . GLU A 1 78 ? -6.048 10.588 9.664 1.00 98.69 78 GLU A C 1
ATOM 591 O O . GLU A 1 78 ? -6.317 10.630 8.463 1.00 98.69 78 GLU A O 1
ATOM 596 N N . GLN A 1 79 ? -4.807 10.364 10.107 1.00 98.75 79 GLN A N 1
ATOM 597 C CA . GLN A 1 79 ? -3.708 10.096 9.188 1.00 98.75 79 GLN A CA 1
ATOM 598 C C . GLN A 1 79 ? -3.856 8.728 8.508 1.00 98.75 79 GLN A C 1
ATOM 600 O O . GLN A 1 79 ? -3.460 8.593 7.356 1.00 98.75 79 GLN A O 1
ATOM 605 N N . GLY A 1 80 ? -4.453 7.734 9.175 1.00 98.62 80 GLY A N 1
ATOM 606 C CA . GLY A 1 80 ? -4.748 6.420 8.589 1.00 98.62 80 GLY A CA 1
ATOM 607 C C . GLY A 1 80 ? -5.714 6.513 7.412 1.00 98.62 80 GLY A C 1
ATOM 608 O O . GLY A 1 80 ? -5.455 5.928 6.361 1.00 98.62 80 GLY A O 1
ATOM 609 N N . VAL A 1 81 ? -6.765 7.329 7.551 1.00 98.81 81 VAL A N 1
ATOM 610 C CA . VAL A 1 81 ? -7.679 7.671 6.448 1.00 98.81 81 VAL A CA 1
ATOM 611 C C . VAL A 1 81 ? -6.928 8.369 5.313 1.00 98.81 81 VAL A C 1
ATOM 613 O O . VAL A 1 81 ? -7.012 7.954 4.158 1.00 98.81 81 VAL A O 1
ATOM 616 N N . ALA A 1 82 ? -6.154 9.413 5.628 1.00 98.81 82 ALA A N 1
ATOM 617 C CA . ALA A 1 82 ? -5.427 10.174 4.611 1.00 98.81 82 ALA A CA 1
ATOM 618 C C . ALA A 1 82 ? -4.420 9.306 3.835 1.00 98.81 82 ALA A C 1
ATOM 620 O O . ALA A 1 82 ? -4.305 9.419 2.613 1.00 98.81 82 ALA A O 1
ATOM 621 N N . ASP A 1 83 ? -3.719 8.415 4.534 1.00 98.81 83 ASP A N 1
ATOM 622 C CA . ASP A 1 83 ? -2.752 7.498 3.941 1.00 98.81 83 ASP A CA 1
ATOM 623 C C . ASP A 1 83 ? -3.425 6.445 3.052 1.00 98.81 83 ASP A C 1
ATOM 625 O O . ASP A 1 83 ? -2.932 6.185 1.956 1.00 98.81 83 ASP A O 1
ATOM 629 N N . ALA A 1 84 ? -4.565 5.884 3.467 1.00 98.81 84 ALA A N 1
ATOM 630 C CA . ALA A 1 84 ? -5.333 4.927 2.665 1.00 98.81 84 ALA A CA 1
ATOM 631 C C . ALA A 1 84 ? -5.894 5.549 1.379 1.00 98.81 84 ALA A C 1
ATOM 633 O O . ALA A 1 84 ? -5.799 4.955 0.298 1.00 98.81 84 ALA A O 1
ATOM 634 N N . ALA A 1 85 ? -6.414 6.776 1.463 1.00 98.81 85 ALA A N 1
ATOM 635 C CA . ALA A 1 85 ? -6.877 7.520 0.295 1.00 98.81 85 ALA A CA 1
ATOM 636 C C . ALA A 1 85 ? -5.722 7.836 -0.675 1.00 98.81 85 ALA A C 1
ATOM 638 O O . ALA A 1 85 ? -5.859 7.678 -1.895 1.0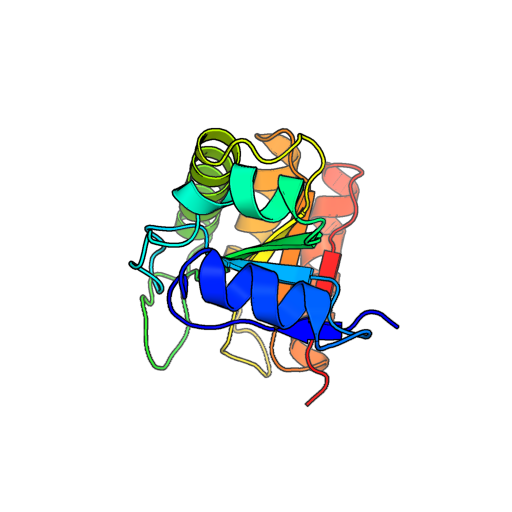0 98.81 85 ALA A O 1
ATOM 639 N N . ASN A 1 86 ? -4.556 8.226 -0.144 1.00 98.88 86 ASN A N 1
ATOM 640 C CA . ASN A 1 86 ? -3.357 8.444 -0.953 1.00 98.88 86 ASN A CA 1
ATOM 641 C C . ASN A 1 86 ? -2.900 7.143 -1.628 1.00 98.88 86 ASN A C 1
ATOM 643 O O . ASN A 1 86 ? -2.695 7.120 -2.838 1.00 98.88 86 ASN A O 1
ATOM 647 N N . ALA A 1 87 ? -2.815 6.038 -0.886 1.00 98.88 87 ALA A N 1
ATOM 648 C CA . ALA A 1 87 ? -2.436 4.739 -1.434 1.00 98.88 87 ALA A CA 1
ATOM 649 C C . ALA A 1 87 ? -3.380 4.275 -2.551 1.00 98.88 87 ALA A C 1
ATOM 651 O O . ALA A 1 87 ? -2.909 3.828 -3.593 1.00 98.88 87 ALA A O 1
ATOM 652 N N . SER A 1 88 ? -4.692 4.446 -2.375 1.00 98.75 88 SER A N 1
ATOM 653 C CA . SER A 1 88 ? -5.695 4.131 -3.402 1.00 98.75 88 SER A CA 1
ATOM 654 C C . SER A 1 88 ? -5.514 4.986 -4.660 1.00 98.75 88 SER A C 1
ATOM 656 O O . SER A 1 88 ? -5.571 4.478 -5.780 1.00 98.75 88 SER A O 1
ATOM 658 N N . THR A 1 89 ? -5.226 6.280 -4.485 1.00 98.62 89 THR A N 1
ATOM 659 C CA . THR A 1 89 ? -4.945 7.205 -5.595 1.00 98.62 89 THR A CA 1
ATOM 660 C C . THR A 1 89 ? -3.686 6.792 -6.357 1.00 98.62 89 THR A C 1
ATOM 662 O O . THR A 1 89 ? -3.693 6.733 -7.586 1.00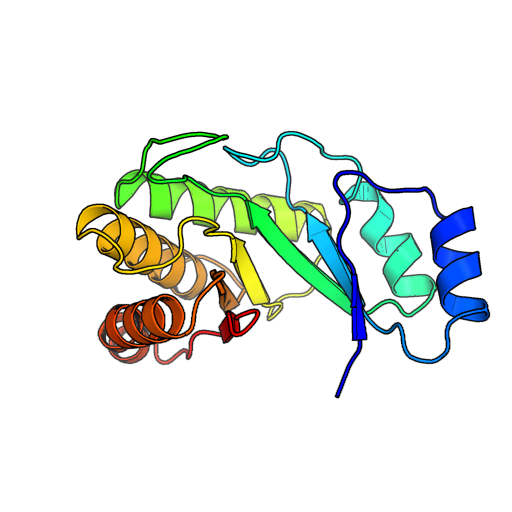 98.62 89 THR A O 1
ATOM 665 N N . LEU A 1 90 ? -2.611 6.456 -5.638 1.00 98.69 90 LEU A N 1
ATOM 666 C CA . LEU A 1 90 ? -1.352 5.999 -6.227 1.00 98.69 90 LEU A CA 1
ATOM 667 C C . LEU A 1 90 ? -1.520 4.653 -6.938 1.00 98.69 90 LEU A C 1
ATOM 669 O O . LEU A 1 90 ? -1.015 4.480 -8.044 1.00 98.69 90 LEU A O 1
ATOM 673 N N . ALA A 1 91 ? -2.266 3.720 -6.350 1.00 98.44 91 ALA A N 1
ATOM 674 C CA . ALA A 1 91 ? -2.559 2.430 -6.960 1.00 98.44 91 ALA A CA 1
ATOM 675 C C . ALA A 1 91 ? -3.319 2.584 -8.286 1.00 98.44 91 ALA A C 1
ATOM 677 O O . ALA A 1 91 ? -2.964 1.948 -9.281 1.00 98.44 91 ALA A O 1
ATOM 678 N N . SER A 1 92 ? -4.306 3.483 -8.322 1.00 98.00 92 SER A N 1
ATOM 679 C CA . SER A 1 92 ? -5.054 3.802 -9.539 1.00 98.00 92 SER A CA 1
ATOM 680 C C . SER A 1 92 ? -4.168 4.482 -10.588 1.00 98.00 92 SER A C 1
ATOM 682 O O . SER A 1 92 ? -4.188 4.090 -11.755 1.00 98.00 92 SER A O 1
ATOM 684 N N . ALA A 1 93 ? -3.316 5.429 -10.178 1.00 97.56 93 ALA A N 1
ATOM 685 C CA . ALA A 1 93 ? -2.354 6.087 -11.065 1.00 97.56 93 ALA A CA 1
ATOM 686 C C . ALA A 1 93 ? -1.334 5.103 -11.666 1.00 97.56 93 ALA A C 1
ATOM 688 O O . ALA A 1 93 ? -0.987 5.219 -12.839 1.00 97.56 93 ALA A O 1
ATOM 689 N N . ALA A 1 94 ? -0.909 4.102 -10.891 1.00 97.25 94 ALA A N 1
ATOM 690 C CA . ALA A 1 94 ? -0.051 3.009 -11.343 1.00 97.25 94 ALA A CA 1
ATOM 691 C C . ALA A 1 94 ? -0.801 1.929 -12.148 1.00 97.25 94 ALA A C 1
ATOM 693 O O . ALA A 1 94 ? -0.204 0.921 -12.517 1.00 97.25 94 ALA A O 1
ATOM 694 N N . GLN A 1 95 ? -2.097 2.119 -12.422 1.00 96.06 95 GLN A N 1
ATOM 695 C CA . GLN A 1 95 ? -2.943 1.200 -13.192 1.00 96.06 95 GLN A CA 1
ATOM 696 C C . GLN A 1 95 ? -3.037 -0.209 -12.583 1.00 96.06 95 GLN A C 1
ATOM 698 O O . GLN A 1 95 ? -3.168 -1.209 -13.294 1.00 96.06 95 GLN A O 1
ATOM 703 N N . LEU A 1 96 ? -2.990 -0.304 -11.252 1.00 97.25 96 LEU A N 1
ATOM 704 C CA . LEU A 1 96 ? -3.253 -1.559 -10.559 1.00 97.25 96 LEU A CA 1
ATOM 705 C C . LEU A 1 96 ? -4.728 -1.935 -10.689 1.00 97.25 96 LEU A C 1
ATOM 707 O O . LEU A 1 96 ? -5.616 -1.098 -10.513 1.00 97.25 96 LEU A O 1
ATOM 711 N N . ALA A 1 97 ? -4.982 -3.213 -10.964 1.00 95.81 97 ALA A N 1
ATOM 712 C CA . ALA A 1 97 ? -6.330 -3.730 -11.142 1.00 95.81 97 ALA A CA 1
ATOM 713 C C . ALA A 1 97 ? -7.171 -3.570 -9.865 1.00 95.81 97 ALA A C 1
ATOM 715 O O . ALA A 1 97 ? -6.680 -3.823 -8.760 1.00 95.81 97 ALA A O 1
ATOM 716 N N . SER A 1 98 ? -8.449 -3.220 -10.021 1.00 95.94 98 SER A N 1
ATOM 717 C CA . SER A 1 98 ? -9.439 -3.300 -8.942 1.00 95.94 98 SER A CA 1
ATOM 718 C C . SER A 1 98 ? -9.428 -4.694 -8.303 1.00 95.94 98 SER A C 1
ATOM 720 O O . SER A 1 98 ? -9.219 -5.702 -8.980 1.00 95.94 98 SER A O 1
ATOM 722 N N . GLY A 1 99 ? -9.621 -4.750 -6.990 1.00 95.56 99 GLY A N 1
ATOM 723 C CA . GLY A 1 99 ? -9.489 -5.963 -6.186 1.00 95.56 99 GLY A CA 1
ATOM 724 C C . GLY A 1 99 ? -8.047 -6.325 -5.815 1.00 95.56 99 GLY A C 1
ATOM 725 O O . GLY A 1 99 ? -7.843 -7.294 -5.087 1.00 95.56 99 GLY A O 1
ATOM 726 N N . SER A 1 100 ? -7.038 -5.566 -6.267 1.00 97.06 100 SER A N 1
ATOM 727 C CA . SER A 1 100 ? -5.672 -5.715 -5.744 1.00 97.06 100 SER A CA 1
ATOM 728 C C . SER A 1 100 ? -5.633 -5.384 -4.250 1.00 97.06 100 SER A C 1
ATOM 730 O O . SER A 1 100 ? -6.339 -4.491 -3.781 1.00 97.06 100 SER A O 1
ATOM 732 N N . VAL A 1 101 ? -4.774 -6.081 -3.508 1.00 98.06 101 VAL A N 1
ATOM 733 C CA . VAL A 1 101 ? -4.547 -5.809 -2.085 1.00 98.06 101 VAL A CA 1
ATOM 734 C C . VAL A 1 101 ? -3.485 -4.722 -1.938 1.00 98.06 101 VAL A C 1
ATOM 736 O O . VAL A 1 101 ? -2.392 -4.868 -2.485 1.00 98.06 101 VAL A O 1
ATOM 739 N N . LEU A 1 102 ? -3.779 -3.662 -1.185 1.00 98.62 102 LEU A N 1
ATOM 740 C CA . LEU A 1 102 ? -2.812 -2.616 -0.843 1.00 98.62 102 LEU A CA 1
ATOM 741 C C . LEU A 1 102 ? -2.308 -2.840 0.581 1.00 98.62 102 LEU A C 1
ATOM 743 O O . LEU A 1 102 ? -3.077 -2.740 1.537 1.00 98.62 102 LEU A O 1
ATOM 747 N N . TYR A 1 103 ? -1.021 -3.143 0.729 1.00 98.44 103 TYR A N 1
ATOM 748 C CA . TYR A 1 103 ? -0.424 -3.427 2.029 1.00 98.44 103 TYR A CA 1
ATOM 749 C C . TYR A 1 103 ? 0.097 -2.154 2.692 1.00 98.44 103 TYR A C 1
ATOM 751 O O . TYR A 1 103 ? 0.998 -1.502 2.167 1.00 98.44 103 TYR A O 1
ATOM 759 N N . LEU A 1 104 ? -0.418 -1.837 3.879 1.00 98.38 104 LEU A N 1
ATOM 760 C CA . LEU A 1 104 ? 0.208 -0.881 4.788 1.00 98.38 104 LEU A CA 1
ATOM 761 C C . LEU A 1 104 ? 1.434 -1.521 5.438 1.00 98.38 104 LEU A C 1
ATOM 763 O O . LEU A 1 104 ? 1.309 -2.539 6.115 1.00 98.38 104 LEU A O 1
ATOM 767 N N . ASP A 1 105 ? 2.600 -0.914 5.270 1.00 96.81 105 ASP A N 1
ATOM 768 C CA . ASP A 1 105 ? 3.847 -1.381 5.871 1.00 96.81 105 ASP A CA 1
ATOM 769 C C . ASP A 1 105 ? 4.095 -0.708 7.232 1.00 96.81 105 ASP A C 1
ATOM 771 O O . ASP A 1 105 ? 4.357 0.500 7.325 1.00 96.81 105 ASP A O 1
ATOM 775 N N . ILE A 1 106 ? 3.985 -1.515 8.296 1.00 92.94 106 ILE A N 1
ATOM 776 C CA . ILE A 1 106 ? 4.350 -1.146 9.666 1.00 92.94 106 ILE A CA 1
ATOM 777 C C . ILE A 1 106 ? 5.561 -1.960 10.148 1.00 92.94 106 ILE A C 1
ATOM 779 O O . ILE A 1 106 ? 5.478 -3.139 10.505 1.00 92.94 106 ILE A O 1
ATOM 783 N N . GLU A 1 107 ? 6.709 -1.295 10.241 1.00 88.44 107 GLU A N 1
ATOM 784 C CA . GLU A 1 107 ? 7.977 -1.933 10.610 1.00 88.44 107 GLU A CA 1
ATOM 785 C C . GLU A 1 107 ? 8.132 -2.089 12.125 1.00 88.44 107 GLU A C 1
ATOM 787 O O . GLU A 1 107 ? 8.815 -3.001 12.617 1.00 88.44 107 GLU A O 1
ATOM 792 N N . ASN A 1 108 ? 7.471 -1.222 12.900 1.00 85.62 108 ASN A N 1
ATOM 793 C CA . ASN A 1 108 ? 7.476 -1.310 14.355 1.00 85.62 108 ASN A CA 1
ATOM 794 C C . ASN A 1 108 ? 6.697 -2.547 14.824 1.00 85.62 108 ASN A C 1
ATOM 796 O O . ASN A 1 108 ? 5.495 -2.507 15.069 1.00 85.62 108 ASN A O 1
ATOM 800 N N . GLY A 1 109 ? 7.406 -3.667 14.951 1.00 80.38 109 GLY A N 1
ATOM 801 C CA . GLY A 1 109 ? 6.864 -4.901 15.500 1.00 80.38 109 GLY A CA 1
ATOM 802 C C . GLY A 1 109 ? 6.766 -4.874 17.026 1.00 80.38 109 GLY A C 1
ATOM 803 O O . GLY A 1 109 ? 7.442 -4.113 17.714 1.00 80.38 109 GLY A O 1
ATOM 804 N N . GLY A 1 110 ? 5.985 -5.797 17.578 1.00 85.94 110 GLY A N 1
ATOM 805 C CA . GLY A 1 110 ? 5.790 -5.961 19.017 1.00 85.94 110 GLY A CA 1
ATOM 806 C C . GLY A 1 110 ? 4.337 -5.715 19.387 1.00 85.94 110 GLY A C 1
ATOM 807 O O . GLY A 1 110 ? 3.446 -6.077 18.619 1.00 85.94 110 GLY A O 1
ATOM 808 N N . ARG A 1 111 ? 4.100 -5.131 20.568 1.00 90.38 111 ARG A N 1
ATOM 809 C CA . ARG A 1 111 ? 2.757 -4.683 20.940 1.00 90.38 111 ARG A CA 1
ATOM 810 C C . ARG A 1 111 ? 2.484 -3.343 20.263 1.00 90.38 111 ARG A C 1
ATOM 812 O O . ARG A 1 111 ? 3.166 -2.378 20.596 1.00 90.38 111 ARG A O 1
ATOM 819 N N . MET A 1 112 ? 1.482 -3.278 19.388 1.00 93.06 112 MET A N 1
ATOM 820 C CA . MET A 1 112 ? 1.014 -1.994 18.855 1.00 93.06 112 MET A CA 1
ATOM 821 C C . MET A 1 112 ? 0.476 -1.133 20.011 1.00 93.06 112 MET A C 1
ATOM 823 O O . MET A 1 112 ? -0.326 -1.652 20.801 1.00 93.06 112 MET A O 1
ATOM 827 N N . PRO A 1 113 ? 0.925 0.127 20.168 1.00 94.94 113 PRO A N 1
ATOM 828 C CA . PRO A 1 113 ? 0.253 1.089 21.033 1.00 94.94 113 PRO A CA 1
ATOM 829 C C . PRO A 1 113 ? -1.126 1.438 20.465 1.00 94.94 113 PRO A C 1
ATOM 831 O O . PRO A 1 113 ? -1.381 1.255 19.274 1.00 94.94 113 PRO A O 1
ATOM 834 N N . ASP A 1 114 ? -2.005 1.955 21.319 1.00 95.88 114 ASP A N 1
ATOM 835 C CA . ASP A 1 114 ? -3.421 2.147 20.986 1.00 95.88 114 ASP A CA 1
ATOM 836 C C . ASP A 1 114 ? -3.601 3.090 19.780 1.00 95.88 114 ASP A C 1
ATOM 838 O O . ASP A 1 114 ? -4.367 2.793 18.873 1.00 95.88 114 ASP A O 1
ATOM 842 N N . ASN A 1 115 ? -2.782 4.138 19.662 1.00 96.69 115 ASN A N 1
ATOM 843 C CA . ASN A 1 115 ? -2.822 5.032 18.502 1.00 96.69 115 ASN A CA 1
ATOM 844 C C . ASN A 1 115 ? -2.401 4.358 17.181 1.00 96.69 115 ASN A C 1
ATOM 846 O O . ASN A 1 115 ? -2.890 4.733 16.118 1.00 96.69 115 ASN A O 1
ATOM 850 N N . GLN A 1 116 ? -1.505 3.364 17.222 1.00 95.94 116 GLN A N 1
ATOM 851 C CA . GLN A 1 116 ? -1.155 2.575 16.036 1.00 95.94 116 GLN A CA 1
ATOM 852 C C . GLN A 1 116 ? -2.276 1.599 15.672 1.00 95.94 116 GLN A C 1
ATOM 854 O O . GLN A 1 116 ? -2.513 1.379 14.488 1.00 95.94 116 GLN A O 1
ATOM 859 N N . VAL A 1 117 ? -2.985 1.054 16.668 1.00 95.94 117 VAL A N 1
ATOM 860 C CA . VAL A 1 117 ? -4.211 0.278 16.430 1.00 95.94 117 VAL A CA 1
ATOM 861 C C . VAL A 1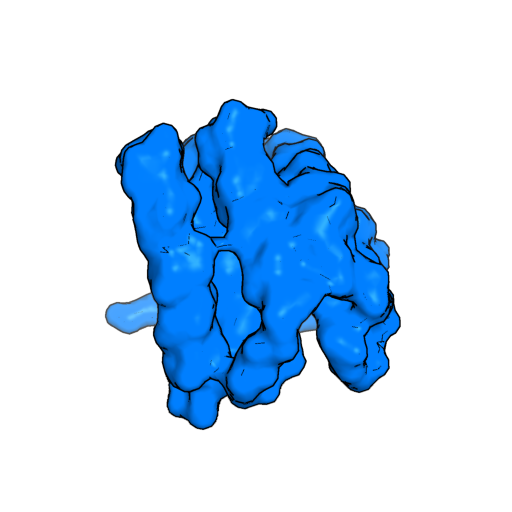 117 ? -5.240 1.158 15.719 1.00 95.94 117 VAL A C 1
ATOM 863 O O . VAL A 1 117 ? -5.714 0.771 14.657 1.00 95.94 117 VAL A O 1
ATOM 866 N N . ASP A 1 118 ? -5.509 2.362 16.228 1.00 97.19 118 ASP A N 1
ATOM 867 C CA . ASP A 1 118 ? -6.461 3.302 15.623 1.00 97.19 118 ASP A CA 1
ATOM 868 C C . ASP A 1 118 ? -6.074 3.685 14.184 1.00 97.19 118 ASP A C 1
ATOM 870 O O . ASP A 1 118 ? -6.920 3.685 13.289 1.00 97.19 118 ASP A O 1
ATOM 874 N N . TYR A 1 119 ? -4.786 3.954 13.941 1.00 98.00 119 TYR A N 1
ATOM 875 C CA . TYR A 1 119 ? -4.237 4.227 12.608 1.00 98.00 119 TYR A CA 1
ATOM 876 C C . TYR A 1 119 ? -4.468 3.063 11.629 1.00 98.00 119 TYR A C 1
ATOM 878 O O . TYR A 1 119 ? -4.967 3.277 10.523 1.00 98.00 119 TYR A O 1
ATOM 886 N N . VAL A 1 120 ? -4.153 1.828 12.037 1.00 96.94 120 VAL A N 1
ATOM 887 C CA . VAL A 1 120 ? -4.328 0.627 11.202 1.00 96.94 120 VAL A CA 1
ATOM 888 C C . VAL A 1 120 ? -5.809 0.340 10.943 1.00 96.94 120 VAL A C 1
ATOM 890 O O . VAL A 1 120 ? -6.186 0.059 9.807 1.00 96.94 120 VAL A O 1
ATOM 893 N N . THR A 1 121 ? -6.666 0.449 11.958 1.00 97.31 121 THR A N 1
ATOM 894 C CA . THR A 1 121 ? -8.119 0.273 11.808 1.00 97.31 121 THR A CA 1
ATOM 895 C C . THR A 1 121 ? -8.699 1.285 10.821 1.00 97.31 121 THR A C 1
ATOM 897 O O . THR A 1 121 ? -9.505 0.924 9.963 1.00 97.31 121 THR A O 1
ATOM 900 N N . ALA A 1 122 ? -8.274 2.548 10.914 1.00 98.25 122 ALA A N 1
ATOM 901 C CA . ALA A 1 122 ? -8.711 3.604 10.011 1.00 98.25 122 ALA A CA 1
ATOM 902 C C . ALA A 1 122 ? -8.257 3.358 8.564 1.00 98.25 122 ALA A C 1
ATOM 904 O O . ALA A 1 122 ? -9.068 3.505 7.651 1.00 98.25 122 ALA A O 1
ATOM 905 N N . TRP A 1 123 ? -7.012 2.908 8.362 1.00 98.56 123 TRP A N 1
ATOM 906 C CA . TRP A 1 123 ? -6.517 2.479 7.049 1.00 98.56 123 TRP A CA 1
ATOM 907 C C . TRP A 1 123 ? -7.402 1.388 6.438 1.00 98.56 123 TRP A C 1
ATOM 909 O O . TRP A 1 123 ? -7.865 1.521 5.307 1.00 98.56 123 TRP A O 1
ATOM 919 N N . ILE A 1 124 ? -7.668 0.318 7.196 1.00 97.88 124 ILE A N 1
ATOM 920 C CA . ILE A 1 124 ? -8.454 -0.826 6.717 1.00 97.88 124 ILE A CA 1
ATOM 921 C C . ILE A 1 124 ? -9.856 -0.373 6.307 1.00 97.88 124 ILE A C 1
ATOM 923 O O . ILE A 1 124 ? -10.316 -0.685 5.207 1.00 97.88 124 ILE A O 1
ATOM 927 N N . ARG A 1 125 ? -10.529 0.374 7.192 1.00 97.31 125 ARG A N 1
ATOM 928 C CA . ARG A 1 125 ? -11.895 0.844 6.954 1.00 97.31 125 ARG A CA 1
ATOM 929 C C . ARG A 1 125 ? -11.969 1.733 5.719 1.00 97.31 125 ARG A C 1
ATOM 931 O O . ARG A 1 125 ? -12.892 1.565 4.926 1.00 97.31 125 ARG A O 1
ATOM 938 N N . GLU A 1 126 ? -11.013 2.641 5.548 1.00 98.19 126 GLU A N 1
ATOM 939 C CA . GLU A 1 126 ? -10.996 3.564 4.415 1.00 98.19 126 GLU A CA 1
ATOM 940 C C . GLU A 1 126 ? -10.807 2.831 3.082 1.00 98.19 126 GLU A C 1
ATOM 942 O O . GLU A 1 126 ? -11.587 3.059 2.159 1.00 98.19 126 GLU A O 1
ATOM 947 N N . ILE A 1 127 ? -9.852 1.896 2.992 1.00 98.19 127 ILE A N 1
ATOM 948 C CA . ILE A 1 127 ? -9.652 1.099 1.771 1.00 98.19 127 ILE A CA 1
ATOM 949 C C . ILE A 1 127 ? -10.932 0.341 1.400 1.00 98.19 127 ILE A C 1
ATOM 951 O O . ILE A 1 127 ? -11.365 0.406 0.252 1.00 98.19 127 ILE A O 1
ATOM 955 N N . HIS A 1 128 ? -11.568 -0.341 2.356 1.00 96.25 128 HIS A N 1
ATOM 956 C CA . HIS A 1 128 ? -12.770 -1.134 2.076 1.00 96.25 128 HIS A CA 1
ATOM 957 C C . HIS A 1 128 ? -14.004 -0.290 1.749 1.00 96.25 128 HIS A C 1
ATOM 959 O O . HIS A 1 128 ? -14.856 -0.733 0.984 1.00 96.25 128 HIS A O 1
ATOM 965 N N . SER A 1 129 ? -14.127 0.897 2.344 1.00 96.12 129 SER A N 1
ATOM 966 C CA . SER A 1 129 ? -15.338 1.714 2.210 1.00 96.12 129 SER A CA 1
ATOM 967 C C . SER A 1 129 ? -15.289 2.658 1.012 1.00 96.12 129 SER A C 1
ATOM 969 O O . SER A 1 129 ? -16.335 2.980 0.455 1.00 96.12 129 SER A O 1
ATOM 971 N N . ASN A 1 130 ? -14.094 3.122 0.635 1.00 97.12 130 ASN A N 1
ATOM 972 C CA . ASN A 1 130 ? -13.919 4.252 -0.279 1.00 97.12 130 ASN A CA 1
ATOM 973 C C . ASN A 1 130 ? -12.967 3.958 -1.451 1.00 97.12 130 ASN A C 1
ATOM 975 O O . ASN A 1 130 ? -12.546 4.881 -2.150 1.00 97.12 130 ASN A O 1
ATOM 979 N N . SER A 1 131 ? -12.633 2.689 -1.703 1.00 97.06 131 SER A N 1
ATOM 980 C CA . SER A 1 131 ? -11.825 2.290 -2.858 1.00 97.06 131 SER A CA 1
ATOM 981 C C . SER A 1 131 ? -12.309 0.979 -3.481 1.00 97.06 131 SER A C 1
ATOM 983 O O . SER A 1 131 ? -13.052 0.220 -2.864 1.00 97.06 131 SER A O 1
ATOM 985 N N . ASP A 1 132 ? -11.831 0.683 -4.691 1.00 96.56 132 ASP A N 1
ATOM 986 C CA . ASP A 1 132 ? -12.038 -0.615 -5.347 1.00 96.56 132 ASP A CA 1
ATOM 987 C C . ASP A 1 132 ? -10.964 -1.653 -4.956 1.00 96.56 132 ASP A C 1
ATOM 989 O O . ASP A 1 132 ? -10.825 -2.687 -5.612 1.00 96.56 132 ASP A O 1
ATOM 993 N N . TYR A 1 133 ? -10.157 -1.374 -3.930 1.00 98.00 133 TYR A N 1
ATOM 994 C CA . TYR A 1 133 ? -9.050 -2.214 -3.479 1.00 98.00 133 TYR A CA 1
ATOM 995 C C . TYR A 1 133 ? -9.365 -2.933 -2.167 1.00 98.00 133 TYR A C 1
ATOM 997 O O . TYR A 1 133 ? -10.343 -2.648 -1.481 1.00 98.00 133 TYR A O 1
ATOM 1005 N N . TRP A 1 134 ? -8.524 -3.906 -1.822 1.00 97.50 134 TRP A N 1
ATOM 1006 C CA . TRP A 1 134 ? -8.623 -4.653 -0.569 1.00 97.50 134 TRP A CA 1
ATOM 1007 C C . TRP A 1 134 ? -7.524 -4.211 0.390 1.00 97.50 134 TRP A C 1
ATOM 1009 O O . TRP A 1 134 ? -6.389 -3.960 -0.027 1.00 97.50 134 TRP A O 1
ATOM 1019 N N . ALA A 1 135 ? -7.838 -4.125 1.681 1.00 97.69 135 ALA A N 1
ATOM 1020 C CA . ALA A 1 135 ? -6.854 -3.734 2.674 1.00 97.69 135 ALA A CA 1
ATOM 1021 C C . ALA A 1 135 ? -5.913 -4.902 2.982 1.00 97.69 135 ALA A C 1
ATOM 1023 O O . ALA A 1 135 ? -6.336 -6.028 3.262 1.00 97.69 135 ALA A O 1
ATOM 1024 N N . GLY A 1 136 ? -4.618 -4.609 2.979 1.00 97.38 136 GLY A N 1
ATOM 1025 C CA . GLY A 1 136 ? -3.586 -5.468 3.528 1.00 97.38 136 GLY A CA 1
ATOM 1026 C C . GLY A 1 136 ? -2.758 -4.739 4.578 1.00 97.38 136 GLY A C 1
ATOM 1027 O O . GLY A 1 136 ? -2.658 -3.511 4.570 1.00 97.38 136 GLY A O 1
ATOM 1028 N N . VAL A 1 137 ? -2.114 -5.496 5.463 1.00 96.81 137 VAL A N 1
ATOM 1029 C CA . VAL A 1 137 ? -1.106 -4.974 6.393 1.00 96.81 137 VAL A CA 1
ATOM 1030 C C . VAL A 1 137 ? 0.106 -5.896 6.402 1.00 96.81 137 VAL A C 1
ATOM 1032 O O . VAL A 1 137 ? -0.008 -7.105 6.625 1.00 96.81 137 VAL A O 1
ATOM 1035 N N . TYR A 1 138 ? 1.278 -5.318 6.166 1.00 94.88 138 TYR A N 1
ATOM 1036 C CA . TYR A 1 138 ? 2.562 -5.950 6.417 1.00 94.88 138 TYR A CA 1
ATOM 1037 C C . T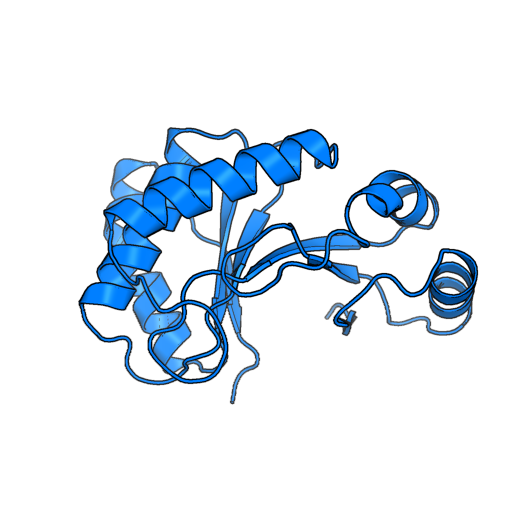YR A 1 138 ? 3.047 -5.616 7.832 1.00 94.88 138 TYR A C 1
ATOM 1039 O O . TYR A 1 138 ? 2.968 -4.468 8.266 1.00 94.88 138 TYR A O 1
ATOM 1047 N N . CYS A 1 139 ? 3.574 -6.609 8.552 1.00 91.19 139 CYS A N 1
ATOM 1048 C CA . CYS A 1 139 ? 4.213 -6.396 9.849 1.00 91.19 139 CYS A CA 1
ATOM 1049 C C . CYS A 1 139 ? 5.365 -7.377 10.122 1.00 91.19 139 CYS A C 1
ATOM 1051 O O . CYS A 1 139 ? 5.423 -8.492 9.603 1.00 91.19 139 CYS A O 1
ATOM 1053 N N . SER A 1 140 ? 6.294 -6.986 10.996 1.00 84.38 140 SER A N 1
ATOM 1054 C CA . SER A 1 140 ? 7.531 -7.746 11.236 1.00 84.38 140 SER A CA 1
ATOM 1055 C C . SER A 1 140 ? 7.424 -8.873 12.280 1.00 84.38 140 SER A C 1
ATOM 1057 O O . SER A 1 140 ? 8.365 -9.658 12.423 1.00 84.38 140 SER A O 1
ATOM 1059 N N . ARG A 1 141 ? 6.308 -8.983 13.025 1.00 85.81 141 ARG A N 1
ATOM 1060 C CA . ARG A 1 141 ? 6.140 -9.950 14.133 1.00 85.81 141 ARG A CA 1
ATOM 1061 C C . ARG A 1 141 ? 4.737 -10.547 14.217 1.00 85.81 141 ARG A C 1
ATOM 1063 O O . ARG A 1 141 ? 3.738 -9.846 14.079 1.00 85.81 141 ARG A O 1
ATOM 1070 N N . SER A 1 142 ? 4.652 -11.818 14.613 1.00 83.56 142 SER A N 1
ATOM 1071 C CA . SER A 1 142 ? 3.378 -12.556 14.726 1.00 83.56 142 SER A CA 1
ATOM 1072 C C . SER A 1 142 ? 2.395 -11.965 15.746 1.00 83.56 142 SER A C 1
ATOM 1074 O O . SER A 1 142 ? 1.185 -11.987 15.532 1.00 83.56 142 SER A O 1
ATOM 1076 N N . LYS A 1 143 ? 2.894 -11.389 16.848 1.00 86.06 143 LYS A N 1
ATOM 1077 C CA . LYS A 1 143 ? 2.051 -10.688 17.835 1.00 86.06 143 LYS A CA 1
ATOM 1078 C C . LYS A 1 143 ? 1.390 -9.441 17.245 1.00 86.06 143 LYS A C 1
ATOM 1080 O O . LYS A 1 143 ? 0.227 -9.186 17.537 1.00 86.06 143 LYS A O 1
ATOM 1085 N N . THR A 1 144 ? 2.114 -8.711 16.398 1.00 87.88 144 THR A N 1
ATOM 1086 C CA . THR A 1 144 ? 1.589 -7.552 15.667 1.00 87.88 144 THR A CA 1
ATOM 1087 C C . THR A 1 144 ? 0.527 -8.006 14.674 1.00 87.88 144 THR A C 1
ATOM 1089 O O . THR A 1 144 ? -0.571 -7.465 14.691 1.00 87.88 144 THR A O 1
ATOM 1092 N N . ALA A 1 145 ? 0.792 -9.078 13.919 1.00 88.69 145 ALA A N 1
ATOM 1093 C CA . ALA A 1 145 ? -0.181 -9.670 12.998 1.00 88.69 145 ALA A CA 1
ATOM 1094 C C . ALA A 1 145 ? -1.494 -10.057 13.698 1.00 88.69 145 ALA A C 1
ATOM 1096 O O . ALA A 1 145 ? -2.575 -9.789 13.181 1.00 88.69 145 ALA A O 1
ATOM 1097 N N . LYS A 1 146 ? -1.416 -10.634 14.907 1.00 88.88 146 LYS A N 1
ATOM 1098 C CA . LYS A 1 146 ? -2.612 -10.917 15.708 1.00 88.88 146 LYS A CA 1
ATOM 1099 C C . LYS A 1 146 ? -3.367 -9.640 16.089 1.00 88.88 146 LYS A C 1
ATOM 1101 O O . LYS A 1 146 ? -4.582 -9.616 15.961 1.00 88.88 146 LYS A O 1
ATOM 1106 N N . GLN A 1 147 ? -2.675 -8.594 16.540 1.00 91.81 147 GLN A N 1
ATOM 1107 C CA . GLN A 1 147 ? -3.337 -7.332 16.886 1.00 91.81 147 GLN A CA 1
ATOM 1108 C C . GLN A 1 147 ? -3.977 -6.651 15.672 1.00 91.81 147 GLN A C 1
ATOM 1110 O O . GLN A 1 147 ? -5.024 -6.041 15.828 1.00 91.81 147 GLN A O 1
ATOM 1115 N N . VAL A 1 148 ? -3.385 -6.775 14.479 1.00 91.50 148 VAL A N 1
ATOM 1116 C CA . VAL A 1 148 ? -4.006 -6.320 13.225 1.00 91.50 148 VAL A CA 1
ATOM 1117 C C . VAL A 1 148 ? -5.300 -7.089 12.963 1.00 91.50 148 VAL A C 1
ATOM 1119 O O . VAL A 1 148 ? -6.323 -6.471 12.697 1.00 91.50 148 VAL A O 1
ATOM 1122 N N . ALA A 1 149 ? -5.278 -8.420 13.078 1.00 89.75 149 ALA A N 1
ATOM 1123 C CA . ALA A 1 149 ? -6.474 -9.240 12.890 1.00 89.75 149 ALA A CA 1
ATOM 1124 C C . ALA A 1 149 ? -7.573 -8.910 13.917 1.00 89.75 149 ALA A C 1
ATOM 1126 O O . ALA A 1 149 ? -8.742 -8.815 13.557 1.00 89.75 149 ALA A O 1
ATOM 1127 N N . ASP A 1 150 ? -7.194 -8.690 15.180 1.00 90.50 150 ASP A N 1
ATOM 1128 C CA . ASP A 1 150 ? -8.127 -8.295 16.238 1.00 90.50 150 ASP A CA 1
ATOM 1129 C C . ASP A 1 150 ? -8.723 -6.897 15.957 1.00 90.50 150 ASP A C 1
ATOM 1131 O O . ASP A 1 150 ? -9.924 -6.704 16.108 1.00 90.50 150 ASP A O 1
ATOM 1135 N N . ALA A 1 151 ? -7.910 -5.941 15.491 1.00 87.94 151 ALA A N 1
ATOM 1136 C CA . ALA A 1 151 ? -8.349 -4.592 15.117 1.00 87.94 151 ALA A CA 1
ATOM 1137 C C . ALA A 1 151 ? -9.256 -4.578 13.873 1.00 87.94 151 ALA A C 1
ATOM 1139 O O . ALA A 1 151 ? -10.174 -3.767 13.765 1.00 87.94 151 ALA A O 1
ATOM 1140 N N . ALA A 1 152 ? -9.016 -5.500 12.940 1.00 88.56 152 ALA A N 1
ATOM 1141 C CA . ALA A 1 152 ? -9.813 -5.657 11.736 1.00 88.56 152 ALA A CA 1
ATOM 1142 C C . ALA A 1 152 ? -11.199 -6.258 12.008 1.00 88.56 152 ALA A C 1
ATOM 1144 O O . ALA A 1 152 ? -12.100 -6.026 11.214 1.00 88.56 152 ALA A O 1
ATOM 1145 N N . ALA A 1 153 ? -11.396 -7.017 13.092 1.00 86.88 153 ALA A N 1
ATOM 1146 C CA . ALA A 1 153 ? -12.615 -7.804 13.314 1.00 86.88 153 ALA A CA 1
ATOM 1147 C C . ALA A 1 153 ? -13.910 -6.967 13.262 1.00 86.88 153 ALA A C 1
ATOM 1149 O O . ALA A 1 153 ? -14.896 -7.378 12.640 1.00 86.88 153 ALA A O 1
ATOM 1150 N N . ASP A 1 154 ? -13.892 -5.772 13.854 1.00 81.75 154 ASP A N 1
ATOM 1151 C CA . ASP A 1 154 ? -15.035 -4.854 13.812 1.00 81.75 154 ASP A CA 1
ATOM 1152 C C . ASP A 1 154 ? -15.247 -4.306 12.394 1.00 81.75 154 ASP A C 1
ATOM 1154 O O . ASP A 1 154 ? -16.368 -4.289 11.891 1.00 81.75 154 ASP A O 1
ATOM 1158 N N . VAL A 1 155 ? -14.164 -3.957 11.692 1.00 84.06 155 VAL A N 1
ATOM 1159 C CA . VAL A 1 155 ? -14.229 -3.457 10.310 1.00 84.06 155 VAL A CA 1
ATOM 1160 C C . VAL A 1 155 ? -14.715 -4.534 9.340 1.00 84.06 155 VAL A C 1
ATOM 1162 O O . VAL A 1 155 ? -15.500 -4.237 8.444 1.00 84.06 155 VAL A O 1
ATOM 1165 N N . VAL A 1 156 ? -14.308 -5.792 9.517 1.00 83.81 156 VAL A N 1
ATOM 1166 C CA . VAL A 1 156 ? -14.806 -6.934 8.732 1.00 83.81 156 VAL A CA 1
ATOM 1167 C C . VAL A 1 156 ? -16.306 -7.105 8.956 1.00 83.81 156 VAL A C 1
ATOM 1169 O O . VAL A 1 156 ? -17.050 -7.336 8.008 1.00 83.81 156 VAL A O 1
ATOM 1172 N N . THR A 1 157 ? -16.775 -6.932 10.193 1.00 80.38 157 THR A N 1
ATOM 1173 C CA . THR A 1 157 ? -18.208 -6.995 10.514 1.00 80.38 157 THR A CA 1
ATOM 1174 C C . THR A 1 157 ? -18.988 -5.846 9.862 1.00 80.38 157 THR A C 1
ATOM 1176 O O . THR A 1 157 ? -20.096 -6.058 9.376 1.00 80.38 157 THR A O 1
ATOM 1179 N N . GLU A 1 158 ? -18.411 -4.643 9.820 1.00 80.06 158 GLU A N 1
ATOM 1180 C CA . GLU A 1 158 ? -19.012 -3.451 9.205 1.00 80.06 158 GLU A CA 1
ATOM 1181 C C . GLU A 1 158 ? -19.032 -3.506 7.668 1.00 80.06 158 GLU A C 1
ATOM 1183 O O . GLU A 1 158 ? -20.026 -3.135 7.047 1.00 80.06 158 GLU A O 1
ATOM 1188 N N . THR A 1 159 ? -17.930 -3.946 7.056 1.00 81.00 159 THR A N 1
ATOM 1189 C CA . THR A 1 159 ? -17.697 -3.869 5.601 1.00 81.00 159 THR A CA 1
ATOM 1190 C C . THR A 1 159 ? -17.990 -5.179 4.873 1.00 81.00 159 THR A C 1
ATOM 1192 O O . THR A 1 159 ? -18.189 -5.181 3.663 1.00 81.00 159 THR A O 1
ATOM 1195 N N . GLY A 1 160 ? -18.020 -6.306 5.588 1.00 80.06 160 GLY A N 1
ATOM 1196 C CA . GLY A 1 160 ? -18.150 -7.648 5.018 1.00 80.06 160 GLY A CA 1
ATOM 1197 C C . GLY A 1 160 ? -16.899 -8.149 4.286 1.00 80.06 160 GLY A C 1
ATOM 1198 O O . GLY A 1 160 ? -16.980 -9.166 3.599 1.00 80.06 160 GLY A O 1
ATOM 1199 N N . HIS A 1 161 ? -15.772 -7.434 4.375 1.00 80.25 161 HIS A N 1
ATOM 1200 C CA . HIS A 1 161 ? -14.539 -7.722 3.638 1.00 80.25 161 HIS A CA 1
ATOM 1201 C C . HIS A 1 161 ? -13.402 -8.081 4.604 1.00 80.25 161 HIS A C 1
ATOM 1203 O O . HIS A 1 161 ? -13.097 -7.306 5.512 1.00 80.25 161 HIS A O 1
ATOM 1209 N N . ASP A 1 162 ? -12.762 -9.235 4.389 1.00 86.88 162 ASP A N 1
ATOM 1210 C CA . ASP A 1 162 ? -11.584 -9.683 5.145 1.00 86.88 162 ASP A CA 1
ATOM 1211 C C . ASP A 1 162 ? -10.341 -8.819 4.866 1.00 86.88 162 ASP A C 1
ATOM 1213 O O . ASP A 1 162 ? -10.242 -8.147 3.841 1.00 86.88 162 ASP A O 1
ATOM 1217 N N . VAL A 1 163 ? -9.356 -8.882 5.768 1.00 87.00 163 VAL A N 1
ATOM 1218 C CA . VAL A 1 163 ? -8.076 -8.160 5.652 1.00 87.00 163 VAL A CA 1
ATOM 1219 C C . VAL A 1 163 ? -6.933 -9.134 5.407 1.00 87.00 163 VAL A C 1
ATOM 1221 O O . VAL A 1 163 ? -6.784 -10.133 6.115 1.00 87.00 163 VAL A O 1
ATOM 1224 N N . ALA A 1 164 ? -6.081 -8.824 4.432 1.00 89.06 164 ALA A N 1
ATOM 1225 C CA . ALA A 1 164 ? -4.873 -9.599 4.182 1.00 89.06 164 ALA A CA 1
ATOM 1226 C C . ALA A 1 164 ? -3.755 -9.221 5.169 1.00 89.06 164 ALA A C 1
ATOM 1228 O O . ALA A 1 164 ? -3.444 -8.047 5.357 1.00 89.06 164 ALA A O 1
ATOM 1229 N N . THR A 1 165 ? -3.070 -10.210 5.744 1.00 85.38 165 THR A N 1
ATOM 1230 C CA . THR A 1 165 ? -1.933 -9.961 6.647 1.00 85.38 165 THR A CA 1
ATOM 1231 C C . THR A 1 165 ? -0.682 -10.652 6.125 1.00 85.38 165 THR A C 1
ATOM 1233 O O . THR A 1 165 ? -0.659 -11.875 5.983 1.00 85.38 165 THR A O 1
ATOM 1236 N N . TRP A 1 166 ? 0.384 -9.885 5.883 1.00 83.62 166 TRP A N 1
ATOM 1237 C CA . TRP A 1 166 ? 1.702 -10.411 5.521 1.00 83.62 166 TRP A CA 1
ATOM 1238 C C . TRP A 1 166 ? 2.685 -10.209 6.677 1.00 83.62 166 TRP A C 1
ATOM 1240 O O . TRP A 1 166 ? 2.959 -9.090 7.095 1.00 83.62 166 TRP A O 1
ATOM 1250 N N . CYS A 1 167 ? 3.221 -11.300 7.229 1.00 83.00 167 CYS A N 1
ATOM 1251 C CA . CYS A 1 167 ? 4.157 -11.241 8.349 1.00 83.00 167 CYS A CA 1
ATOM 1252 C C . CYS A 1 167 ? 5.407 -12.085 8.087 1.00 83.00 167 CYS A C 1
ATOM 1254 O O . CYS A 1 167 ? 5.305 -13.244 7.687 1.00 83.00 167 CYS A O 1
ATOM 1256 N N . THR A 1 168 ? 6.591 -11.530 8.365 1.00 74.75 168 THR A N 1
ATOM 1257 C CA . THR A 1 168 ? 7.890 -12.208 8.151 1.00 74.75 168 THR A CA 1
ATOM 1258 C C . THR A 1 168 ? 8.284 -13.180 9.270 1.00 74.75 168 THR A C 1
ATOM 1260 O O . THR A 1 168 ? 9.319 -13.835 9.185 1.00 74.75 168 THR A O 1
ATOM 1263 N N . GLY A 1 169 ? 7.441 -13.333 10.297 1.00 58.06 169 GLY A N 1
ATOM 1264 C CA . GLY A 1 169 ? 7.491 -14.463 11.232 1.00 58.06 169 GLY A CA 1
ATOM 1265 C C . GLY A 1 169 ? 8.638 -14.452 12.249 1.00 58.06 169 GLY A C 1
ATOM 1266 O O . GLY A 1 169 ? 8.959 -15.515 12.777 1.00 58.06 169 GLY A O 1
ATOM 1267 N N . ARG A 1 170 ? 9.243 -13.290 12.536 1.00 52.59 170 ARG A N 1
ATOM 1268 C CA . ARG A 1 170 ? 10.268 -13.152 13.590 1.00 52.59 170 ARG A CA 1
ATOM 1269 C C . ARG A 1 170 ? 9.683 -12.986 14.996 1.00 52.59 170 ARG A C 1
ATOM 1271 O O . ARG A 1 170 ? 8.563 -12.438 15.145 1.00 52.59 170 ARG A O 1
#